Protein AF-A0A921N1V7-F1 (afdb_monomer)

Nearest PDB structures (foldseek):
  3saq-assembly2_B  TM=2.327E-01  e=3.198E+00  Vaccinia virus WR

Secondary structure (DSSP, 8-state):
---HHHHHHHHHHTTT---HHHHHHHHHHH--HHHHHHHHHHHT---TTTTTS-HHHHHHHHHHHS---------------------------------------------EEEEETTEEEEEES-HHHHHHHHHHTTS--HHHHHHHHHH-PPPPP-SS--S--EEEEEPP-

Sequence (173 aa):
MKNFKDLEKELSGLQNLKDVQDKVEILSVIFTVKELRSIIKECGLEIKGAWKMTKNELLVNIINELPEEEVTTEEVEEVEVKEVEVEEKPEVEEVKTTESKSKTRKGNKKIIEVYKDGELVNTLDSLTETFKWAKENKIANAGLVRNSLKTGQETVAGSKYKEGGYLFKYALK

Radius of gyration: 21.67 Å; Cα contacts (8 Å, |Δi|>4): 160; chains: 1; bounding box: 61×37×51 Å

Mean predicted aligned error: 19.13 Å

Structure (mmCIF, N/CA/C/O backbone):
data_AF-A0A921N1V7-F1
#
_entry.id   AF-A0A921N1V7-F1
#
loop_
_atom_site.group_PDB
_atom_site.id
_atom_site.type_symbol
_atom_site.label_atom_id
_atom_site.label_alt_id
_atom_site.label_comp_id
_atom_site.label_asym_id
_atom_site.label_entity_id
_atom_site.label_seq_id
_atom_site.pdbx_PDB_ins_code
_atom_site.Cartn_x
_atom_site.Cartn_y
_atom_site.Cartn_z
_atom_site.occupancy
_atom_site.B_iso_or_eq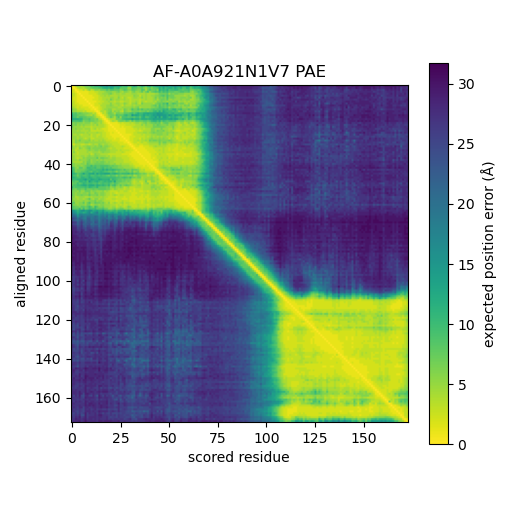uiv
_atom_site.auth_seq_id
_atom_site.auth_comp_id
_atom_site.auth_asym_id
_atom_site.auth_atom_id
_atom_site.pdbx_PDB_model_num
ATOM 1 N N . MET A 1 1 ? 7.080 8.776 -15.291 1.00 60.72 1 MET A N 1
ATOM 2 C CA . MET A 1 1 ? 7.265 7.332 -15.519 1.00 60.72 1 MET A CA 1
ATOM 3 C C . MET A 1 1 ? 8.579 7.016 -14.866 1.00 60.72 1 MET A C 1
ATOM 5 O O . MET A 1 1 ? 9.521 7.746 -15.154 1.00 60.72 1 MET A O 1
ATOM 9 N N . LYS A 1 2 ? 8.594 6.069 -13.929 1.00 73.94 2 LYS A N 1
ATOM 10 C CA . LYS A 1 2 ? 9.853 5.608 -13.345 1.00 73.94 2 LYS A CA 1
ATOM 11 C C . LYS A 1 2 ? 10.618 4.839 -14.419 1.00 73.94 2 LYS A C 1
ATOM 13 O O . LYS A 1 2 ? 9.976 4.123 -15.192 1.00 73.94 2 LYS A O 1
ATOM 18 N N . ASN A 1 3 ? 11.918 5.065 -14.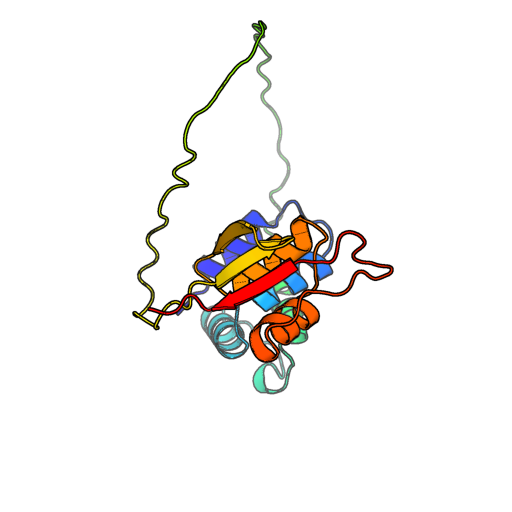521 1.00 77.44 3 ASN A N 1
ATOM 19 C CA . ASN A 1 3 ? 12.781 4.436 -15.523 1.00 77.44 3 ASN A CA 1
ATOM 20 C C . ASN A 1 3 ? 13.706 3.399 -14.869 1.00 77.44 3 ASN A C 1
ATOM 22 O O . ASN A 1 3 ? 13.670 3.209 -13.653 1.00 77.44 3 ASN A O 1
ATOM 26 N N . PHE A 1 4 ? 14.528 2.724 -15.672 1.00 76.12 4 PHE A N 1
ATOM 27 C CA . PHE A 1 4 ? 15.472 1.725 -15.169 1.00 76.12 4 PHE A CA 1
ATOM 28 C C . PHE A 1 4 ? 16.393 2.238 -14.044 1.00 76.12 4 PHE A C 1
ATOM 30 O O . PHE A 1 4 ? 16.543 1.567 -13.028 1.00 76.12 4 PHE A O 1
ATOM 37 N N . LYS A 1 5 ? 16.917 3.465 -14.156 1.00 78.00 5 LYS A N 1
ATOM 38 C CA . LYS A 1 5 ? 17.800 4.059 -13.134 1.00 78.00 5 LYS A CA 1
ATOM 39 C C . LYS A 1 5 ? 17.109 4.234 -11.782 1.00 78.00 5 LYS A C 1
ATOM 41 O O . LYS A 1 5 ? 17.749 4.144 -10.737 1.00 78.00 5 LYS A O 1
ATOM 46 N N . ASP A 1 6 ? 15.800 4.481 -11.795 1.00 81.00 6 ASP A N 1
ATOM 47 C CA . ASP A 1 6 ? 15.009 4.540 -10.567 1.00 81.00 6 ASP A CA 1
ATOM 48 C C . ASP A 1 6 ? 14.906 3.153 -9.909 1.00 81.00 6 ASP A C 1
ATOM 50 O O . ASP A 1 6 ? 14.915 3.064 -8.686 1.00 81.00 6 ASP A O 1
ATOM 54 N N . LEU A 1 7 ? 14.833 2.070 -10.694 1.00 79.75 7 LEU A N 1
ATOM 55 C CA . LEU A 1 7 ? 14.818 0.698 -10.171 1.00 79.75 7 LEU A CA 1
ATOM 56 C C . LEU A 1 7 ? 16.161 0.332 -9.527 1.00 79.75 7 LEU A C 1
ATOM 58 O O . LEU A 1 7 ? 16.163 -0.185 -8.414 1.00 79.75 7 LEU A O 1
ATOM 62 N N . GLU A 1 8 ? 17.282 0.626 -10.188 1.00 76.75 8 GLU A N 1
ATOM 63 C CA . GLU A 1 8 ? 18.626 0.348 -9.658 1.00 76.75 8 GLU A CA 1
ATOM 64 C C . GLU A 1 8 ? 18.887 1.085 -8.344 1.00 76.75 8 GLU A C 1
ATOM 66 O O . GLU A 1 8 ? 19.390 0.499 -7.388 1.00 76.75 8 GLU A O 1
ATOM 71 N N . LYS A 1 9 ? 18.492 2.360 -8.260 1.00 82.50 9 LYS A N 1
ATOM 72 C CA . LYS A 1 9 ? 18.646 3.157 -7.039 1.00 82.50 9 LYS A CA 1
ATOM 73 C C . LYS A 1 9 ? 17.845 2.580 -5.870 1.00 82.50 9 LYS A C 1
ATOM 75 O O . LYS A 1 9 ? 18.349 2.527 -4.750 1.00 82.50 9 LYS A O 1
ATOM 80 N N . GLU A 1 10 ? 16.607 2.157 -6.123 1.00 81.69 10 GLU A N 1
ATOM 81 C CA . GLU A 1 10 ? 15.767 1.515 -5.108 1.00 81.69 10 GLU A CA 1
ATOM 82 C C . GLU A 1 10 ? 16.340 0.144 -4.714 1.00 81.69 10 GLU A C 1
ATOM 84 O O . GLU A 1 10 ? 16.409 -0.159 -3.531 1.00 81.69 10 GLU A O 1
ATOM 89 N N . LEU A 1 11 ? 16.830 -0.659 -5.664 1.00 77.88 11 LEU A N 1
ATOM 90 C CA . LEU A 1 11 ? 17.484 -1.946 -5.388 1.00 77.88 11 LEU A CA 1
ATOM 91 C C . LEU A 1 11 ? 18.786 -1.799 -4.590 1.00 77.88 11 LEU A C 1
ATOM 93 O O . LEU A 1 11 ? 19.011 -2.566 -3.655 1.00 77.88 11 LEU A O 1
ATOM 97 N N . SER A 1 12 ? 19.607 -0.797 -4.908 1.00 77.69 12 SER A N 1
ATOM 98 C CA . SER A 1 12 ? 20.829 -0.463 -4.168 1.00 77.69 12 SER A CA 1
ATOM 99 C C . SER A 1 12 ? 20.510 -0.078 -2.720 1.00 77.69 12 SER A C 1
ATOM 101 O O .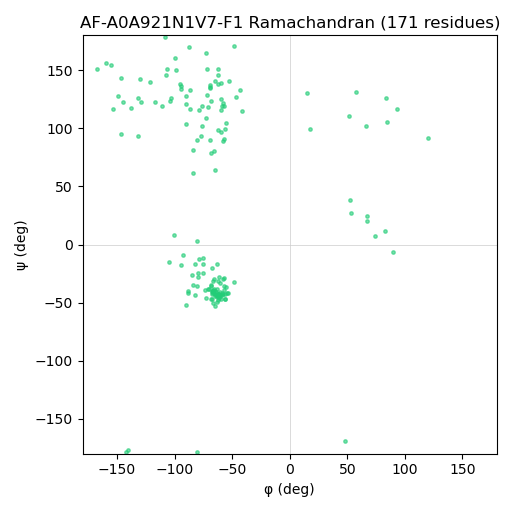 SER A 1 12 ? 21.126 -0.597 -1.792 1.00 77.69 12 SER A O 1
ATOM 103 N N . GLY A 1 13 ? 19.461 0.723 -2.497 1.00 75.75 13 GLY A N 1
ATOM 104 C CA . GLY A 1 13 ? 18.968 1.035 -1.149 1.00 75.75 13 GLY A CA 1
ATOM 105 C C . GLY A 1 13 ? 18.447 -0.181 -0.364 1.00 75.75 13 GLY A C 1
ATOM 106 O O . GLY A 1 13 ? 18.329 -0.116 0.859 1.00 75.75 13 GLY A O 1
ATOM 107 N N . LEU A 1 14 ? 18.166 -1.298 -1.045 1.00 76.88 14 LEU A N 1
ATOM 108 C CA . LEU A 1 14 ? 17.695 -2.556 -0.462 1.00 76.88 14 LEU A CA 1
ATOM 109 C C . LEU A 1 14 ? 18.812 -3.606 -0.304 1.00 76.88 14 LEU A C 1
ATOM 111 O O . LEU A 1 14 ? 18.512 -4.745 0.056 1.00 76.88 14 LEU A O 1
ATOM 115 N N . GLN A 1 15 ? 20.088 -3.259 -0.526 1.00 65.94 15 GLN A N 1
ATOM 116 C CA . GLN A 1 15 ? 21.230 -4.185 -0.385 1.00 65.94 15 GLN A CA 1
ATOM 117 C C . GLN A 1 15 ? 21.333 -4.821 1.012 1.00 65.94 15 GLN A C 1
ATOM 119 O O . GLN A 1 15 ? 21.760 -5.965 1.135 1.00 65.94 15 GLN A O 1
ATOM 124 N N . ASN A 1 16 ? 20.864 -4.127 2.052 1.00 69.88 16 ASN A N 1
ATOM 125 C CA . ASN A 1 16 ? 20.870 -4.631 3.428 1.00 69.88 16 ASN A CA 1
ATOM 126 C C . ASN A 1 16 ? 19.784 -5.686 3.716 1.00 69.88 16 ASN A C 1
ATOM 128 O O . ASN A 1 16 ? 19.827 -6.334 4.764 1.00 69.88 16 ASN A O 1
ATOM 132 N N . LEU A 1 17 ? 18.809 -5.878 2.818 1.00 70.56 17 LEU A N 1
ATOM 133 C CA . LEU A 1 17 ? 17.825 -6.952 2.945 1.00 70.56 17 LEU A CA 1
ATOM 134 C C . LEU A 1 17 ? 18.379 -8.236 2.324 1.00 70.56 17 LEU A C 1
ATOM 136 O O . LEU A 1 17 ? 18.608 -8.312 1.118 1.00 70.56 17 LEU A O 1
ATOM 140 N N . LYS A 1 18 ? 18.567 -9.262 3.160 1.00 67.69 18 LYS A N 1
ATOM 141 C CA . LYS A 1 18 ? 18.981 -10.602 2.715 1.00 67.69 18 LYS A CA 1
ATOM 142 C C . LYS A 1 18 ? 17.846 -11.391 2.063 1.00 67.69 18 LYS A C 1
ATOM 144 O O . LYS A 1 18 ? 18.122 -12.280 1.268 1.00 67.69 18 LYS A O 1
ATOM 149 N N . ASP A 1 19 ? 16.592 -11.077 2.385 1.00 78.44 19 ASP A N 1
ATOM 150 C CA . ASP A 1 19 ? 15.445 -11.823 1.876 1.00 78.44 19 ASP A CA 1
ATOM 151 C C . ASP A 1 19 ? 14.935 -11.235 0.549 1.00 78.44 19 ASP A C 1
ATOM 153 O O . ASP A 1 19 ? 14.540 -10.067 0.457 1.00 78.44 19 ASP A O 1
ATOM 157 N N . VAL A 1 20 ? 14.943 -12.060 -0.501 1.00 74.88 20 VAL A N 1
ATOM 158 C CA . VAL A 1 20 ? 14.408 -11.716 -1.829 1.00 74.88 20 VAL A CA 1
ATOM 159 C C . VAL A 1 20 ? 12.915 -11.390 -1.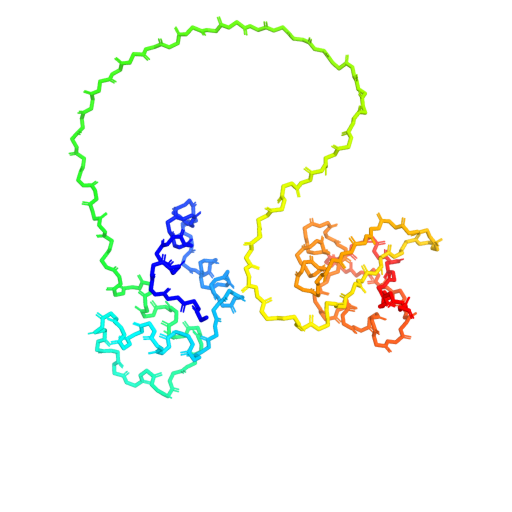741 1.00 74.88 20 VAL A C 1
ATOM 161 O O . VAL A 1 20 ? 12.434 -10.502 -2.448 1.00 74.88 20 VAL A O 1
ATOM 164 N N . GLN A 1 21 ? 12.181 -12.045 -0.842 1.00 77.94 21 GLN A N 1
ATOM 165 C CA . GLN A 1 21 ? 10.755 -11.828 -0.648 1.00 77.94 21 GLN A CA 1
ATOM 166 C C . GLN A 1 21 ? 10.461 -10.422 -0.117 1.00 77.94 21 GLN A C 1
ATOM 168 O O . GLN A 1 21 ? 9.516 -9.783 -0.584 1.00 77.94 21 GLN A O 1
ATOM 173 N N . ASP A 1 22 ? 11.299 -9.904 0.784 1.00 79.94 22 ASP A N 1
ATOM 174 C CA . ASP A 1 22 ? 11.153 -8.543 1.303 1.00 79.94 22 ASP A CA 1
ATOM 175 C C . ASP A 1 22 ? 11.414 -7.502 0.202 1.00 79.94 22 ASP A C 1
ATOM 177 O O . ASP A 1 22 ? 10.664 -6.529 0.063 1.00 79.94 22 ASP A O 1
ATOM 181 N N . LYS A 1 23 ? 12.422 -7.736 -0.655 1.00 79.88 23 LYS A N 1
ATOM 182 C CA . LYS A 1 23 ? 12.686 -6.891 -1.837 1.00 79.88 23 LYS A CA 1
ATOM 183 C C . LYS A 1 23 ? 11.498 -6.895 -2.799 1.00 79.88 23 LYS A C 1
ATOM 185 O O . LYS A 1 23 ? 11.080 -5.835 -3.271 1.00 79.88 23 LYS A O 1
ATOM 190 N N . VAL A 1 24 ? 10.913 -8.065 -3.057 1.00 83.44 24 VAL A N 1
ATOM 191 C CA . VAL A 1 24 ? 9.726 -8.213 -3.912 1.00 83.44 24 VAL A CA 1
ATOM 192 C C . VAL A 1 24 ? 8.518 -7.496 -3.310 1.00 83.44 24 VAL A C 1
ATOM 194 O O . VAL A 1 24 ? 7.813 -6.800 -4.042 1.00 83.44 24 VAL A O 1
ATOM 197 N N . GLU A 1 25 ? 8.271 -7.605 -2.001 1.00 84.44 25 GLU A N 1
ATOM 198 C CA . GLU A 1 25 ? 7.141 -6.931 -1.345 1.00 84.44 25 GLU A CA 1
ATOM 199 C C . GLU A 1 25 ? 7.268 -5.404 -1.464 1.00 84.44 25 GLU A C 1
ATOM 201 O O . GLU A 1 25 ? 6.307 -4.728 -1.846 1.00 84.44 25 GLU A O 1
ATOM 206 N N . ILE A 1 26 ? 8.467 -4.865 -1.234 1.00 82.44 26 ILE A N 1
ATOM 207 C CA . ILE A 1 26 ? 8.746 -3.427 -1.326 1.00 82.44 26 ILE A CA 1
ATOM 208 C C . ILE A 1 26 ? 8.612 -2.931 -2.771 1.00 82.44 26 ILE A C 1
ATOM 210 O O . ILE A 1 26 ? 7.867 -1.981 -3.041 1.00 82.44 26 ILE A O 1
ATOM 214 N N . LEU A 1 27 ? 9.254 -3.597 -3.733 1.00 82.06 27 LEU A N 1
ATOM 215 C CA . LEU A 1 27 ? 9.186 -3.207 -5.144 1.00 82.06 27 LEU A CA 1
ATOM 216 C C . LEU A 1 27 ? 7.782 -3.380 -5.732 1.00 82.06 27 LEU A C 1
ATOM 218 O O . LEU A 1 27 ? 7.366 -2.595 -6.589 1.00 82.06 27 LEU A O 1
ATOM 222 N N . SER A 1 28 ? 7.001 -4.337 -5.223 1.00 84.19 28 SER A N 1
ATOM 223 C CA . SER A 1 28 ? 5.591 -4.501 -5.579 1.00 84.19 28 SER A CA 1
ATOM 224 C C . SER A 1 28 ? 4.719 -3.347 -5.076 1.00 84.19 28 SER A C 1
ATOM 226 O O . SER A 1 28 ? 3.651 -3.095 -5.631 1.00 84.19 28 SER A O 1
ATOM 228 N N . VAL A 1 29 ? 5.152 -2.568 -4.088 1.00 83.94 29 VAL A N 1
ATOM 229 C CA . VAL A 1 29 ? 4.466 -1.319 -3.714 1.00 83.94 29 VAL A CA 1
ATOM 230 C C . VAL A 1 29 ? 4.912 -0.153 -4.602 1.00 83.94 29 VAL A C 1
ATOM 232 O O . VAL A 1 29 ? 4.100 0.712 -4.938 1.00 83.94 29 VAL A O 1
ATOM 235 N N . ILE A 1 30 ? 6.183 -0.134 -5.008 1.00 82.31 30 ILE A N 1
ATOM 236 C CA . ILE A 1 30 ? 6.813 1.000 -5.701 1.00 82.31 30 ILE A CA 1
ATOM 237 C C . ILE A 1 30 ? 6.513 1.012 -7.204 1.00 82.31 30 ILE A C 1
ATOM 239 O O . ILE A 1 30 ? 6.237 2.084 -7.755 1.00 82.31 30 ILE A O 1
ATOM 243 N N . PHE A 1 31 ? 6.576 -0.142 -7.865 1.00 85.00 31 PHE A N 1
ATOM 244 C CA . PHE A 1 31 ? 6.447 -0.274 -9.317 1.00 85.00 31 PHE A CA 1
ATOM 245 C C . PHE A 1 31 ? 5.103 -0.868 -9.711 1.00 85.00 31 PHE A C 1
ATOM 247 O O . PHE A 1 31 ? 4.505 -1.652 -8.980 1.00 85.00 31 PHE A O 1
ATOM 254 N N . THR A 1 32 ? 4.603 -0.523 -10.891 1.00 87.19 32 THR A N 1
ATOM 255 C CA . THR A 1 32 ? 3.417 -1.140 -11.500 1.00 87.19 32 THR A CA 1
ATOM 256 C C . THR A 1 32 ? 3.804 -2.191 -12.540 1.00 87.19 32 THR A C 1
ATOM 258 O O . THR A 1 32 ? 4.897 -2.158 -13.091 1.00 87.19 32 THR A O 1
ATOM 261 N N . VAL A 1 33 ? 2.884 -3.100 -12.887 1.00 85.56 33 VAL A N 1
ATOM 262 C CA . VAL A 1 33 ? 3.116 -4.121 -13.936 1.00 85.56 33 VAL A CA 1
ATOM 263 C C . VAL A 1 33 ? 3.529 -3.484 -15.268 1.00 85.56 33 VAL A C 1
ATOM 265 O O . VAL A 1 33 ? 4.363 -4.025 -15.988 1.00 85.56 33 VAL A O 1
ATOM 268 N N . LYS A 1 34 ? 2.962 -2.318 -15.598 1.00 86.94 34 LYS A N 1
ATOM 269 C CA . LYS A 1 34 ? 3.307 -1.580 -16.816 1.00 86.94 34 LYS A CA 1
ATOM 270 C C . LYS A 1 34 ? 4.741 -1.051 -16.770 1.00 86.94 34 LYS A C 1
ATOM 272 O O . LYS A 1 34 ? 5.435 -1.155 -17.772 1.00 86.94 34 LYS A O 1
ATOM 277 N N . GLU A 1 35 ? 5.172 -0.523 -15.627 1.00 85.44 35 GLU A N 1
ATOM 278 C CA . GLU A 1 35 ? 6.540 -0.027 -15.434 1.00 85.44 35 GLU A CA 1
ATOM 279 C C . GLU A 1 35 ? 7.557 -1.168 -15.458 1.00 85.44 35 GLU A C 1
ATOM 281 O O . GLU A 1 35 ? 8.552 -1.057 -16.157 1.00 85.44 35 GLU A O 1
ATOM 286 N N . LEU A 1 36 ? 7.266 -2.302 -14.813 1.00 84.56 36 LEU A N 1
ATOM 287 C CA . LEU A 1 36 ? 8.135 -3.484 -14.856 1.00 84.56 36 LEU A CA 1
ATOM 288 C C . LEU A 1 36 ? 8.340 -3.992 -16.288 1.00 84.56 36 LEU A C 1
ATOM 290 O O . LEU A 1 36 ? 9.455 -4.289 -16.692 1.00 84.56 36 LEU A O 1
ATOM 294 N N . ARG A 1 37 ? 7.279 -4.023 -17.099 1.00 84.94 37 ARG A N 1
ATOM 295 C CA . ARG A 1 37 ? 7.370 -4.405 -18.519 1.00 84.94 37 ARG A CA 1
ATOM 296 C C . ARG A 1 37 ? 8.133 -3.384 -19.363 1.00 84.94 37 ARG A C 1
ATOM 298 O O . ARG A 1 37 ? 8.821 -3.774 -20.301 1.00 84.94 37 ARG A O 1
ATOM 305 N N . SER A 1 38 ? 7.999 -2.094 -19.051 1.00 85.56 38 SER A N 1
ATOM 306 C CA . SER A 1 38 ? 8.815 -1.047 -19.672 1.00 85.56 38 SER A CA 1
ATOM 307 C C . SER A 1 38 ? 10.292 -1.235 -19.340 1.00 85.56 38 SER A C 1
ATOM 309 O O . SER A 1 38 ? 11.103 -1.180 -20.254 1.00 85.56 38 SER A O 1
ATOM 311 N N . ILE A 1 39 ? 10.619 -1.547 -18.085 1.00 83.06 39 ILE A N 1
ATOM 312 C CA . ILE A 1 39 ? 11.993 -1.804 -17.643 1.00 83.06 39 ILE A CA 1
ATOM 313 C C . ILE A 1 39 ? 12.576 -3.026 -18.356 1.00 83.06 39 ILE A C 1
ATOM 315 O O . ILE A 1 39 ? 13.640 -2.919 -18.942 1.00 83.06 39 ILE A O 1
ATOM 319 N N . ILE A 1 40 ? 11.850 -4.144 -18.428 1.00 83.25 40 ILE A N 1
ATOM 320 C CA . ILE A 1 40 ? 12.291 -5.348 -19.164 1.00 83.25 40 ILE A CA 1
ATOM 321 C C . ILE A 1 40 ? 12.649 -5.014 -20.618 1.00 83.25 40 ILE A C 1
ATOM 323 O O . ILE A 1 40 ? 13.661 -5.474 -21.139 1.00 83.25 40 ILE A O 1
ATOM 327 N N . LYS A 1 41 ? 11.837 -4.171 -21.266 1.00 83.56 41 LYS A N 1
ATOM 328 C CA . LYS A 1 41 ? 12.079 -3.723 -22.640 1.00 83.56 41 LYS A CA 1
ATOM 329 C C . LYS A 1 41 ? 13.280 -2.777 -22.754 1.00 83.56 41 LYS A C 1
ATOM 331 O O . LYS A 1 41 ? 13.989 -2.845 -23.750 1.00 83.56 41 LYS A O 1
ATOM 336 N N . GLU A 1 42 ? 13.475 -1.888 -21.782 1.00 79.50 42 GLU A N 1
ATOM 337 C CA . GLU A 1 42 ? 14.601 -0.942 -21.737 1.00 79.5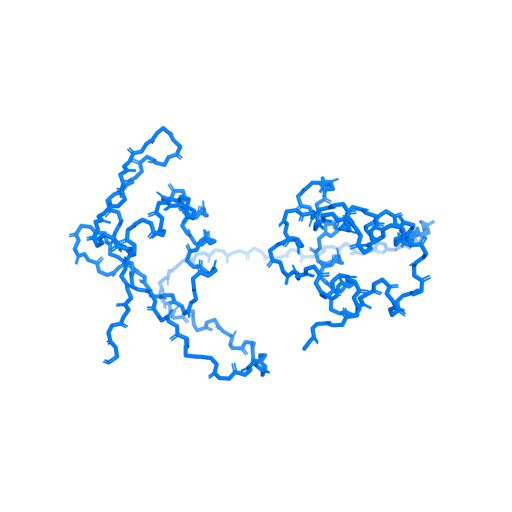0 42 GLU A CA 1
ATOM 338 C C . GLU A 1 42 ? 15.934 -1.646 -21.447 1.00 79.50 42 GLU A C 1
ATOM 340 O O . GLU A 1 42 ? 16.937 -1.311 -22.068 1.00 79.50 42 GLU A O 1
ATOM 345 N N . CYS A 1 43 ? 15.933 -2.649 -20.569 1.00 72.19 43 CYS A N 1
ATOM 346 C CA . CYS A 1 43 ? 17.109 -3.446 -20.212 1.00 72.19 43 CYS A CA 1
ATOM 347 C C . CYS A 1 43 ? 17.454 -4.522 -21.247 1.00 72.19 43 CYS A C 1
ATOM 349 O O . CYS A 1 43 ? 18.511 -5.133 -21.154 1.00 72.19 43 CYS A O 1
ATOM 351 N N . GLY A 1 44 ? 16.560 -4.800 -22.202 1.00 73.94 44 GLY A N 1
ATOM 352 C CA . GLY A 1 44 ? 16.742 -5.898 -23.152 1.00 73.94 44 GLY A CA 1
ATOM 353 C C . GLY A 1 44 ? 16.681 -7.286 -22.504 1.00 73.94 44 GLY A C 1
ATOM 354 O O . GLY A 1 44 ? 17.237 -8.230 -23.054 1.00 73.94 44 GLY A O 1
ATOM 355 N N . LEU A 1 45 ? 16.013 -7.420 -21.352 1.00 76.69 45 LEU A N 1
ATOM 356 C CA . LEU A 1 45 ? 15.848 -8.702 -20.666 1.00 76.69 45 LEU A CA 1
ATOM 357 C C . LEU A 1 45 ? 14.883 -9.596 -21.461 1.00 76.69 45 LEU A C 1
ATOM 359 O O . LEU A 1 45 ? 13.706 -9.264 -21.639 1.00 76.69 45 LEU A O 1
ATOM 363 N N . GLU A 1 46 ? 15.355 -10.749 -21.931 1.00 74.31 46 GLU A N 1
ATOM 364 C CA . GLU A 1 46 ? 14.544 -11.713 -22.685 1.00 74.31 46 GLU A CA 1
ATOM 365 C C . GLU A 1 46 ? 13.745 -12.656 -21.766 1.00 74.31 46 GLU A C 1
ATOM 367 O O . GLU A 1 46 ? 13.857 -13.882 -21.819 1.00 74.31 46 GLU A O 1
ATOM 372 N N . ILE A 1 47 ? 12.852 -12.089 -20.950 1.00 77.50 47 ILE A N 1
ATOM 373 C CA . ILE A 1 47 ? 11.980 -12.874 -20.065 1.00 77.50 47 ILE A CA 1
ATOM 374 C C . ILE A 1 47 ? 10.843 -13.502 -20.879 1.00 77.50 47 ILE A C 1
ATOM 376 O O . ILE A 1 47 ? 9.839 -12.857 -21.226 1.00 77.50 47 ILE A O 1
ATOM 380 N N . LYS A 1 48 ? 10.966 -14.801 -21.178 1.00 77.94 48 LYS A N 1
ATOM 381 C CA . LYS A 1 48 ? 9.929 -15.571 -21.885 1.00 77.94 48 LYS A CA 1
ATOM 382 C C . LYS A 1 48 ? 8.605 -15.508 -21.127 1.00 77.94 48 LYS A C 1
ATOM 384 O O . LYS A 1 48 ? 8.482 -15.977 -20.004 1.00 77.94 48 LYS A O 1
ATOM 389 N N . GLY A 1 49 ? 7.576 -14.966 -21.775 1.00 79.50 49 GLY A N 1
ATOM 390 C CA . GLY A 1 49 ? 6.241 -14.876 -21.181 1.00 79.50 49 GLY A CA 1
ATOM 391 C C . GLY A 1 49 ? 6.021 -13.679 -20.249 1.00 79.50 49 GLY A C 1
ATOM 392 O O . GLY A 1 49 ? 4.959 -13.618 -19.630 1.00 79.50 49 GLY A O 1
ATOM 393 N N . ALA A 1 50 ? 6.920 -12.686 -20.217 1.00 77.06 50 ALA A N 1
ATOM 394 C CA . ALA A 1 50 ? 6.775 -11.465 -19.406 1.00 77.06 50 ALA A CA 1
ATOM 395 C C . ALA A 1 50 ? 5.400 -10.770 -19.538 1.00 77.06 50 ALA A C 1
ATOM 397 O O . ALA A 1 50 ? 4.854 -10.189 -18.599 1.00 77.06 50 ALA A O 1
ATOM 398 N N . TRP A 1 51 ? 4.774 -10.850 -20.714 1.00 84.38 51 TRP A N 1
ATOM 399 C CA . TRP A 1 51 ? 3.461 -10.245 -20.956 1.00 84.38 51 TRP A CA 1
ATOM 400 C C . TRP A 1 51 ? 2.285 -11.005 -20.323 1.00 84.38 51 TRP A C 1
ATOM 402 O O . TRP A 1 51 ? 1.210 -10.421 -20.164 1.00 84.38 51 TRP A O 1
ATOM 412 N N . LYS A 1 52 ? 2.484 -12.270 -19.937 1.00 81.56 52 LYS A N 1
ATOM 413 C CA . LYS A 1 52 ? 1.488 -13.131 -19.276 1.00 81.56 52 LYS A CA 1
ATOM 414 C C . LYS A 1 52 ? 1.745 -13.310 -17.773 1.00 81.56 52 LYS A C 1
ATOM 416 O O . LYS A 1 52 ? 0.834 -13.729 -17.071 1.00 81.56 52 LYS A O 1
ATOM 421 N N . MET A 1 53 ? 2.941 -12.966 -17.296 1.00 83.38 53 MET A N 1
ATOM 422 C CA . MET A 1 53 ? 3.337 -13.095 -15.892 1.00 83.38 53 MET A CA 1
ATOM 423 C C . MET A 1 53 ? 2.653 -12.076 -14.974 1.00 83.38 53 MET A C 1
ATOM 425 O O . MET A 1 53 ? 2.311 -10.949 -15.369 1.00 83.38 53 MET A O 1
ATOM 429 N N . THR A 1 54 ? 2.482 -12.494 -13.724 1.00 86.00 54 THR A N 1
ATOM 430 C CA . THR A 1 54 ? 2.026 -11.676 -12.606 1.00 86.00 54 THR A CA 1
ATOM 431 C C . THR A 1 54 ? 3.111 -10.700 -12.157 1.00 86.00 54 THR A C 1
ATOM 433 O O . THR A 1 54 ? 4.290 -10.813 -12.484 1.00 86.00 54 THR A O 1
ATOM 436 N N . LYS A 1 55 ? 2.707 -9.700 -11.376 1.00 83.69 55 LYS A N 1
ATOM 437 C CA . LYS A 1 55 ? 3.600 -8.640 -10.902 1.00 83.69 55 LYS A CA 1
ATOM 438 C C . LYS A 1 55 ? 4.803 -9.166 -10.113 1.00 83.69 55 LYS A C 1
ATOM 440 O O . LYS A 1 55 ? 5.909 -8.680 -10.310 1.00 83.69 55 LYS A O 1
ATOM 445 N N . ASN A 1 56 ? 4.574 -10.144 -9.242 1.00 82.38 56 ASN A N 1
ATOM 446 C CA . ASN A 1 56 ? 5.623 -10.705 -8.398 1.00 82.38 56 ASN A CA 1
ATOM 447 C C . ASN A 1 56 ? 6.571 -11.585 -9.215 1.00 82.38 56 ASN A C 1
ATOM 449 O O . ASN A 1 56 ? 7.774 -11.489 -9.033 1.00 82.38 56 ASN A O 1
ATOM 453 N N . GLU A 1 57 ? 6.054 -12.367 -10.167 1.00 83.00 57 GLU A N 1
ATOM 454 C CA . GLU A 1 57 ? 6.893 -13.147 -11.089 1.00 83.00 57 GLU A CA 1
ATOM 455 C C . GLU A 1 57 ? 7.803 -12.238 -11.922 1.00 83.00 57 GLU A C 1
ATOM 457 O O . GLU A 1 57 ? 8.979 -12.541 -12.096 1.00 83.00 57 GLU A O 1
ATOM 462 N N . LEU A 1 58 ? 7.296 -11.094 -12.394 1.00 85.81 58 LEU A N 1
ATOM 463 C CA . LEU A 1 58 ? 8.126 -10.111 -13.094 1.00 85.81 58 LEU A CA 1
ATOM 464 C C . LEU A 1 58 ? 9.233 -9.558 -12.197 1.00 85.81 58 LEU A C 1
ATOM 466 O O . LEU A 1 58 ? 10.367 -9.458 -12.643 1.00 85.81 58 LEU A O 1
ATOM 470 N N . LEU A 1 59 ? 8.917 -9.218 -10.946 1.00 84.25 59 LEU A N 1
ATOM 471 C CA . LEU A 1 59 ? 9.903 -8.718 -9.987 1.00 84.25 59 LEU A CA 1
ATOM 472 C C . LEU A 1 59 ? 10.982 -9.749 -9.678 1.00 84.25 59 LEU A C 1
ATOM 474 O O . LEU A 1 59 ? 12.152 -9.400 -9.693 1.00 84.25 59 LEU A O 1
ATOM 478 N N . VAL A 1 60 ? 10.601 -11.002 -9.436 1.00 83.06 60 VAL A N 1
ATOM 479 C CA . VAL A 1 60 ? 11.555 -12.076 -9.138 1.00 83.06 60 VAL A CA 1
ATOM 480 C C . VAL A 1 60 ? 12.508 -12.298 -10.311 1.00 83.06 60 VAL A C 1
ATOM 482 O O . VAL A 1 60 ? 13.711 -12.352 -10.097 1.00 83.06 60 VAL A O 1
ATOM 485 N N . ASN A 1 61 ? 11.998 -12.367 -11.546 1.00 81.75 61 ASN A N 1
ATOM 486 C CA . ASN A 1 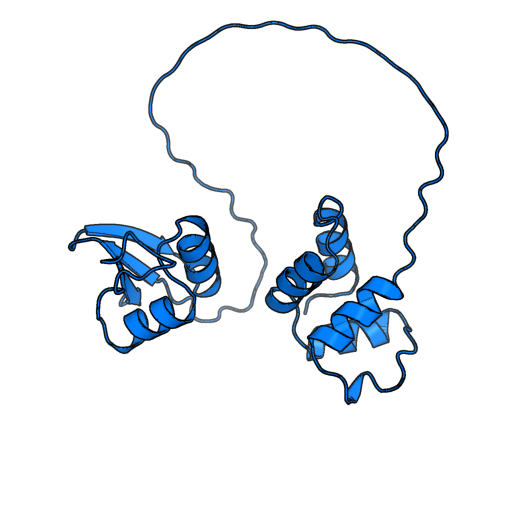61 ? 12.860 -12.532 -12.721 1.00 81.75 61 ASN A CA 1
ATOM 487 C C . ASN A 1 61 ? 13.776 -11.317 -12.925 1.00 81.75 61 ASN A C 1
ATOM 489 O O . ASN A 1 61 ? 14.974 -11.495 -13.080 1.00 81.75 61 ASN A O 1
ATOM 493 N N . ILE A 1 62 ? 13.251 -10.089 -12.799 1.00 82.56 62 ILE A N 1
ATOM 494 C CA . ILE A 1 62 ? 14.075 -8.871 -12.884 1.00 82.56 62 ILE A CA 1
ATOM 495 C C . ILE A 1 62 ? 15.179 -8.866 -11.817 1.00 82.56 62 ILE A C 1
ATOM 497 O O . ILE A 1 62 ? 16.307 -8.516 -12.129 1.00 82.56 62 ILE A O 1
ATOM 501 N N . ILE A 1 63 ? 14.877 -9.245 -10.571 1.00 79.06 63 ILE A N 1
ATOM 502 C CA . ILE A 1 63 ? 15.867 -9.293 -9.482 1.00 79.06 63 ILE A CA 1
ATOM 503 C C . ILE A 1 63 ? 16.941 -10.351 -9.762 1.00 79.06 63 ILE A C 1
ATOM 505 O O . ILE A 1 63 ? 18.106 -10.091 -9.499 1.00 79.06 63 ILE A O 1
ATOM 509 N N . ASN A 1 64 ? 16.559 -11.513 -10.299 1.00 74.12 64 ASN A N 1
ATOM 510 C CA . ASN A 1 64 ? 17.477 -12.626 -10.557 1.00 74.12 64 ASN A CA 1
ATOM 511 C C . ASN A 1 64 ? 18.316 -12.459 -11.838 1.00 74.12 64 ASN A C 1
ATOM 513 O O . ASN A 1 64 ? 19.386 -13.048 -11.935 1.00 74.12 64 ASN A O 1
ATOM 517 N N . GLU A 1 65 ? 17.819 -11.732 -12.843 1.00 70.88 65 GLU A N 1
ATOM 518 C CA . GLU A 1 65 ? 18.537 -11.474 -14.105 1.00 70.88 65 GLU A CA 1
ATOM 519 C C . GLU A 1 65 ? 19.343 -10.175 -14.094 1.00 70.88 65 GLU A C 1
ATOM 521 O O . GLU A 1 65 ? 20.124 -9.935 -15.016 1.00 70.88 65 GLU A O 1
ATOM 526 N N . LEU A 1 66 ? 19.177 -9.331 -13.073 1.00 61.94 66 LEU A N 1
ATOM 527 C CA . LEU A 1 66 ? 20.129 -8.259 -12.835 1.00 61.94 66 LEU A CA 1
ATOM 528 C C . LEU A 1 66 ? 21.445 -8.898 -12.394 1.00 61.94 66 LEU A C 1
ATOM 530 O O . LEU A 1 66 ? 21.434 -9.660 -11.426 1.00 61.94 66 LEU A O 1
ATOM 534 N N . PRO A 1 67 ? 22.565 -8.628 -13.088 1.00 54.78 67 PRO A N 1
ATOM 535 C CA . PRO A 1 67 ? 23.847 -9.112 -12.624 1.00 54.78 67 PRO A CA 1
ATOM 536 C C . PRO A 1 67 ? 24.064 -8.531 -11.228 1.00 54.78 67 PRO A C 1
ATOM 538 O O . PRO A 1 67 ? 24.080 -7.311 -11.048 1.00 54.78 67 PRO A O 1
ATOM 541 N N . GLU A 1 68 ? 24.191 -9.405 -10.230 1.00 48.22 68 GLU A N 1
ATOM 542 C CA . GLU A 1 68 ? 24.930 -9.054 -9.030 1.00 48.22 68 GLU A CA 1
ATOM 543 C C . GLU A 1 68 ? 26.303 -8.634 -9.554 1.00 48.22 68 GLU A C 1
ATOM 545 O O . GLU A 1 68 ? 27.056 -9.466 -10.057 1.00 48.22 68 GLU A O 1
ATOM 550 N N . GLU A 1 69 ? 26.598 -7.332 -9.578 1.00 46.38 69 GLU A N 1
ATOM 551 C CA . GLU A 1 69 ? 27.987 -6.915 -9.683 1.00 46.38 69 GLU A CA 1
ATOM 552 C C . GLU A 1 69 ? 28.664 -7.518 -8.452 1.00 46.38 69 GLU A C 1
ATOM 554 O O . GLU A 1 69 ? 28.535 -7.011 -7.336 1.00 46.38 69 GLU A O 1
ATOM 559 N N . GLU A 1 70 ? 29.300 -8.673 -8.650 1.00 39.94 70 GLU A N 1
ATOM 560 C CA . GLU A 1 70 ? 30.294 -9.221 -7.748 1.00 39.94 70 GLU A CA 1
ATOM 561 C C . GLU A 1 70 ? 31.373 -8.145 -7.633 1.00 39.94 70 GLU A C 1
ATOM 563 O O . GLU A 1 70 ? 32.294 -8.056 -8.444 1.00 39.94 70 GLU A O 1
ATOM 568 N N . VAL A 1 71 ? 31.220 -7.262 -6.646 1.00 34.69 71 VAL A N 1
ATOM 569 C CA . VAL A 1 71 ? 32.298 -6.391 -6.203 1.00 34.69 71 VAL A CA 1
ATOM 570 C C . VAL A 1 71 ? 33.297 -7.318 -5.528 1.00 34.69 71 VAL A C 1
ATOM 572 O O . VAL A 1 71 ? 33.188 -7.655 -4.349 1.00 34.69 71 VAL A O 1
ATOM 575 N N . THR A 1 72 ? 34.217 -7.803 -6.354 1.00 29.42 72 THR A N 1
ATOM 576 C CA . THR A 1 72 ? 35.411 -8.542 -5.983 1.00 29.42 72 THR A CA 1
ATOM 577 C C . THR A 1 72 ? 36.122 -7.844 -4.831 1.00 29.42 72 THR A C 1
ATOM 579 O O . THR A 1 72 ? 36.430 -6.655 -4.882 1.00 29.42 72 THR A O 1
ATOM 582 N N . THR A 1 73 ? 36.371 -8.628 -3.793 1.00 40.09 73 THR A N 1
ATOM 583 C CA . THR A 1 73 ? 37.245 -8.349 -2.659 1.00 40.09 73 THR A CA 1
ATOM 584 C C . THR A 1 73 ? 38.688 -8.097 -3.106 1.00 40.09 73 THR A C 1
ATOM 586 O O . THR A 1 73 ? 39.322 -9.046 -3.550 1.00 40.09 73 THR A O 1
ATOM 589 N N . GLU A 1 74 ? 39.214 -6.887 -2.907 1.00 42.47 74 GLU A N 1
ATOM 590 C CA . GLU A 1 74 ? 40.635 -6.596 -2.612 1.00 42.47 74 GLU A CA 1
ATOM 591 C C . GLU A 1 74 ? 40.639 -5.371 -1.671 1.00 42.47 74 GLU A C 1
ATOM 593 O O . GLU A 1 74 ? 40.161 -4.297 -2.027 1.00 42.47 74 GLU A O 1
ATOM 598 N N . GLU A 1 75 ? 40.705 -5.620 -0.362 1.00 39.84 75 GLU A N 1
ATOM 599 C CA . GLU A 1 75 ? 41.861 -5.352 0.517 1.00 39.84 75 GLU A CA 1
ATOM 600 C C . GLU A 1 75 ? 42.200 -3.855 0.708 1.00 39.84 75 GLU A C 1
ATOM 602 O O . GLU A 1 75 ? 42.662 -3.174 -0.194 1.00 39.84 75 GLU A O 1
ATOM 607 N N . VAL A 1 76 ? 41.798 -3.292 1.857 1.00 39.03 76 VAL A N 1
ATOM 608 C CA . VAL A 1 76 ? 42.671 -2.887 2.988 1.00 39.03 76 VAL A CA 1
ATOM 609 C C . VAL A 1 76 ? 43.274 -1.490 2.794 1.00 39.03 76 VAL A C 1
ATOM 611 O O . VAL A 1 76 ? 44.259 -1.323 2.093 1.00 39.03 76 VAL A O 1
ATOM 614 N N . GLU A 1 77 ? 42.751 -0.506 3.532 1.00 39.03 77 GLU A N 1
ATOM 615 C CA . GLU A 1 77 ? 43.623 0.276 4.417 1.00 39.03 77 GLU A CA 1
ATOM 616 C C . GLU A 1 77 ? 42.820 0.856 5.590 1.00 39.03 77 GLU A C 1
ATOM 618 O O . GLU A 1 77 ? 41.865 1.620 5.434 1.00 39.03 77 GLU A O 1
ATOM 623 N N . GLU A 1 78 ? 43.201 0.396 6.777 1.00 42.34 78 GLU A N 1
ATOM 624 C CA . GLU A 1 78 ? 42.823 0.900 8.088 1.00 42.34 78 GLU A CA 1
ATOM 625 C C . GLU A 1 78 ? 43.249 2.364 8.241 1.00 42.34 78 GLU A C 1
ATOM 627 O O . GLU A 1 78 ? 44.392 2.678 7.935 1.00 42.34 78 GLU A O 1
ATOM 632 N N . VAL A 1 79 ? 42.412 3.218 8.845 1.00 35.09 79 VAL A N 1
ATOM 633 C CA . VAL A 1 79 ? 42.896 4.117 9.908 1.00 35.09 79 VAL A CA 1
ATOM 634 C C . VAL A 1 79 ? 41.809 4.300 10.970 1.00 35.09 79 VAL A C 1
ATOM 636 O O . VAL A 1 79 ? 40.689 4.737 10.708 1.00 35.09 79 VAL A O 1
ATOM 639 N N . GLU A 1 80 ? 42.219 3.948 12.179 1.00 36.09 80 GLU A N 1
ATOM 640 C CA . GLU A 1 80 ? 41.586 4.044 13.486 1.00 36.09 80 GLU A CA 1
ATOM 641 C C . GLU A 1 80 ? 41.051 5.431 13.910 1.00 36.09 80 GLU A C 1
ATOM 643 O O . GLU A 1 80 ? 41.680 6.472 13.724 1.00 36.09 80 GLU A O 1
ATOM 648 N N . VAL A 1 81 ? 39.885 5.365 14.566 1.00 40.22 81 VAL A N 1
ATOM 649 C CA . VAL A 1 81 ? 39.393 6.091 15.758 1.00 40.22 81 VAL A CA 1
ATOM 650 C C . VAL A 1 81 ? 40.123 7.348 16.255 1.00 40.22 81 VAL A C 1
ATOM 652 O O . VAL A 1 81 ? 41.278 7.298 16.666 1.00 40.22 81 VAL A O 1
ATOM 655 N N . LYS A 1 82 ? 39.331 8.410 16.490 1.00 36.34 82 LYS A N 1
ATOM 656 C CA . LYS A 1 82 ? 39.361 9.153 17.765 1.00 36.34 82 LYS A CA 1
ATOM 657 C C . LYS A 1 82 ? 37.952 9.510 18.248 1.00 36.34 82 LYS A C 1
ATOM 659 O O . LYS A 1 82 ? 37.220 10.248 17.595 1.00 36.34 82 LYS A O 1
ATOM 664 N N . GLU A 1 83 ? 37.627 8.952 19.407 1.00 38.03 83 GLU A N 1
ATOM 665 C CA . GLU A 1 83 ? 36.502 9.245 20.296 1.00 38.03 83 GLU A CA 1
ATOM 666 C C . GLU A 1 83 ? 36.564 10.687 20.824 1.00 38.03 83 GLU A C 1
ATOM 668 O O . GLU A 1 83 ? 37.663 11.150 21.123 1.00 38.03 83 GLU A O 1
ATOM 673 N N . VAL A 1 84 ? 35.412 11.342 21.035 1.00 34.81 84 VAL A N 1
ATOM 674 C CA . VAL A 1 84 ? 35.140 12.142 22.249 1.00 34.81 84 VAL A CA 1
ATOM 675 C C . VAL A 1 84 ? 33.634 12.093 22.554 1.00 34.81 84 VAL A C 1
ATOM 677 O O . VAL A 1 84 ? 32.797 12.342 21.689 1.00 34.81 84 VAL A O 1
ATOM 680 N N . GLU A 1 85 ? 33.341 11.725 23.794 1.00 39.81 85 GLU A N 1
ATOM 681 C CA . GLU A 1 85 ? 32.053 11.547 24.470 1.00 39.81 85 GLU A CA 1
ATOM 682 C C . GLU A 1 85 ? 31.438 12.892 24.948 1.00 39.81 85 GLU A C 1
ATOM 684 O O . GLU A 1 85 ? 32.057 13.944 24.801 1.00 39.81 85 GLU A O 1
ATOM 689 N N . VAL A 1 86 ? 30.269 12.808 25.606 1.00 32.78 86 VAL A N 1
ATOM 690 C CA . VAL A 1 86 ? 29.638 13.746 26.577 1.00 32.78 86 VAL A CA 1
ATOM 691 C C . VAL A 1 86 ? 28.257 14.322 26.177 1.00 32.78 86 VAL A C 1
ATOM 693 O O . VAL A 1 86 ? 28.130 15.335 25.499 1.00 32.78 86 VAL A O 1
ATOM 696 N N . GLU A 1 87 ? 27.241 13.581 26.640 1.00 33.19 87 GLU A N 1
ATOM 697 C CA . GLU A 1 87 ? 26.099 13.943 27.514 1.00 33.19 87 GLU A CA 1
ATOM 698 C C . GLU A 1 87 ? 25.061 15.060 27.209 1.00 33.19 87 GLU A C 1
ATOM 700 O O . GLU A 1 87 ? 25.356 16.232 27.018 1.00 33.19 87 GLU A O 1
ATOM 705 N N . GLU A 1 88 ? 23.806 14.606 27.381 1.00 29.22 88 GLU A N 1
ATOM 706 C CA . GLU A 1 88 ? 22.589 15.231 27.941 1.00 29.22 88 GLU A CA 1
ATOM 707 C C . GLU A 1 88 ? 21.627 16.145 27.130 1.00 29.22 88 GLU A C 1
ATOM 709 O O . GLU A 1 88 ? 21.957 17.162 26.532 1.00 29.22 88 GLU A O 1
ATOM 714 N N . LYS A 1 89 ? 20.354 15.702 27.204 1.00 33.66 89 LYS A N 1
ATOM 715 C CA . LYS A 1 89 ? 19.021 16.286 26.901 1.00 33.66 89 LYS A CA 1
ATOM 716 C C . LYS A 1 89 ? 18.823 17.700 27.528 1.00 33.66 89 LYS A C 1
ATOM 718 O O . LYS A 1 89 ? 19.564 18.001 28.456 1.00 33.66 89 LYS A O 1
ATOM 723 N N . PRO A 1 90 ? 17.749 18.487 27.231 1.00 41.09 90 PRO A N 1
ATOM 724 C CA . PRO A 1 90 ? 16.514 18.113 26.530 1.00 41.09 90 PRO A CA 1
ATOM 725 C C . PRO A 1 90 ? 15.907 19.157 25.560 1.00 41.09 90 PRO A C 1
ATOM 727 O O . PRO A 1 90 ? 16.371 20.277 25.432 1.00 41.09 90 PRO A O 1
ATOM 730 N N . GLU A 1 91 ? 14.769 18.748 24.983 1.00 30.05 91 GLU A N 1
ATOM 731 C CA . GLU A 1 91 ? 13.611 19.604 24.677 1.00 30.05 91 GLU A CA 1
ATOM 732 C C . GLU A 1 91 ? 13.522 20.243 23.275 1.00 30.05 91 GLU A C 1
ATOM 734 O O . GLU A 1 91 ? 14.328 21.068 22.880 1.00 30.05 91 GLU A O 1
ATOM 739 N N . VAL A 1 92 ? 12.458 19.815 22.576 1.00 39.00 92 VAL A N 1
ATOM 740 C CA . VAL A 1 92 ? 11.641 20.528 21.577 1.00 39.00 92 VAL A CA 1
ATOM 741 C C . VAL A 1 92 ? 12.385 21.205 20.430 1.00 39.00 92 VAL A C 1
ATOM 743 O O . VAL A 1 92 ? 12.926 22.282 20.599 1.00 39.00 92 VAL A O 1
ATOM 746 N N . GLU A 1 93 ? 12.237 20.661 19.216 1.00 33.53 93 GLU A N 1
ATOM 747 C CA . GLU A 1 93 ? 11.893 21.492 18.058 1.00 33.53 93 GLU A CA 1
ATOM 748 C C . GLU A 1 93 ? 11.467 20.676 16.831 1.00 33.53 93 GLU A C 1
ATOM 750 O O . GLU A 1 93 ? 11.829 19.519 16.619 1.00 33.53 93 GLU A O 1
ATOM 755 N N . GLU A 1 94 ? 10.614 21.335 16.060 1.00 42.50 94 GLU A N 1
ATOM 756 C CA . GLU A 1 94 ? 9.938 20.940 14.836 1.00 42.50 94 GLU A CA 1
ATOM 757 C C . GLU A 1 94 ? 10.817 20.162 13.841 1.00 42.50 94 GLU A C 1
ATOM 759 O O . GLU A 1 94 ? 11.691 20.725 13.180 1.00 42.50 94 GLU A O 1
ATOM 764 N N . VAL A 1 95 ? 10.503 18.888 13.584 1.00 32.03 95 VAL A N 1
ATOM 765 C CA . VAL A 1 95 ? 11.075 18.202 12.416 1.00 32.03 95 VAL A CA 1
ATOM 766 C C . VAL A 1 95 ? 10.238 18.537 11.182 1.00 32.03 95 VAL A C 1
ATOM 768 O O . VAL A 1 95 ? 9.390 17.767 10.724 1.00 32.03 95 VAL A O 1
ATOM 771 N N . LYS A 1 96 ? 10.523 19.712 10.607 1.00 45.66 96 LYS A N 1
ATOM 772 C CA . LYS A 1 96 ? 10.305 19.997 9.182 1.00 45.66 96 LYS A CA 1
ATOM 773 C C . LYS A 1 96 ? 11.095 18.971 8.370 1.00 45.66 96 LYS A C 1
ATOM 775 O O . LYS A 1 96 ? 12.256 19.181 8.026 1.00 45.66 96 LYS A O 1
ATOM 780 N N . THR A 1 97 ? 10.465 17.841 8.067 1.00 33.19 97 THR A N 1
ATOM 781 C CA . THR A 1 97 ? 11.069 16.812 7.218 1.00 33.19 97 THR A CA 1
ATOM 782 C C . THR A 1 97 ? 10.984 17.269 5.763 1.00 33.19 97 THR A C 1
ATOM 784 O O . THR A 1 97 ? 9.955 17.154 5.103 1.00 33.19 97 THR A O 1
ATOM 787 N N . THR A 1 98 ? 12.070 17.908 5.332 1.00 36.50 98 THR A N 1
ATOM 788 C CA . THR A 1 98 ? 12.648 17.917 3.980 1.00 36.50 98 THR A CA 1
ATOM 789 C C . THR A 1 98 ? 11.733 17.462 2.833 1.00 36.50 98 THR A C 1
ATOM 791 O O . THR A 1 98 ? 11.595 16.285 2.501 1.00 36.50 98 THR A O 1
ATOM 794 N N . GLU A 1 99 ? 11.182 18.463 2.141 1.00 42.53 99 GLU A N 1
ATOM 795 C CA . GLU A 1 99 ? 10.532 18.339 0.839 1.00 42.53 99 GLU A CA 1
ATOM 796 C C . GLU A 1 99 ? 11.473 17.705 -0.208 1.00 42.53 99 GLU A C 1
ATOM 798 O O . GLU A 1 99 ? 12.263 18.389 -0.863 1.00 42.53 99 GLU A O 1
ATOM 803 N N . SER A 1 100 ? 11.328 16.408 -0.473 1.00 38.72 100 SER A N 1
ATOM 804 C CA . SER A 1 100 ? 11.789 15.826 -1.737 1.00 38.72 100 SER A CA 1
ATOM 805 C C . SER A 1 100 ? 10.740 16.111 -2.821 1.00 38.72 100 SER A C 1
ATOM 807 O O . SER A 1 100 ? 9.782 15.369 -3.044 1.00 38.72 100 SER A O 1
ATOM 809 N N . LYS A 1 101 ? 10.900 17.256 -3.499 1.00 45.19 101 LYS A N 1
ATOM 810 C CA . LYS A 1 101 ? 10.067 17.698 -4.632 1.00 45.19 101 LYS A CA 1
ATOM 811 C C . LYS A 1 101 ? 10.237 16.771 -5.841 1.00 45.19 101 LYS A C 1
ATOM 813 O O . LYS A 1 101 ? 10.912 17.104 -6.813 1.00 45.19 101 LYS A O 1
ATOM 818 N N . SER A 1 102 ? 9.554 15.629 -5.828 1.00 43.41 102 SER A N 1
ATOM 819 C CA . SER A 1 102 ? 9.249 14.888 -7.051 1.00 43.41 102 SER A CA 1
ATOM 820 C C . SER A 1 102 ? 8.057 15.564 -7.743 1.00 43.41 102 SER A C 1
ATOM 822 O O . SER A 1 102 ? 6.953 15.670 -7.208 1.00 43.41 102 SER A O 1
ATOM 824 N N . LYS A 1 103 ? 8.288 16.107 -8.946 1.00 46.94 103 LYS A N 1
ATOM 825 C CA . LYS A 1 103 ? 7.254 16.725 -9.794 1.00 46.94 103 LYS A CA 1
ATOM 826 C C . LYS A 1 103 ? 6.287 15.648 -10.300 1.00 46.94 103 LYS A C 1
ATOM 828 O O . LYS A 1 103 ? 6.376 15.205 -11.443 1.00 46.94 103 LYS A O 1
ATOM 833 N N . THR A 1 104 ? 5.347 15.216 -9.469 1.00 43.50 104 THR A N 1
ATOM 834 C CA . THR A 1 104 ? 4.234 14.361 -9.895 1.00 43.50 104 THR A CA 1
ATOM 835 C C . THR A 1 104 ? 3.011 15.198 -10.238 1.00 43.50 104 THR A C 1
ATOM 837 O O . THR A 1 104 ? 2.668 16.153 -9.542 1.00 43.50 104 THR A O 1
ATOM 840 N N . ARG A 1 105 ? 2.363 14.835 -11.354 1.00 49.56 105 ARG A N 1
ATOM 841 C CA . ARG A 1 105 ? 1.118 15.433 -11.856 1.00 49.56 105 ARG A CA 1
ATOM 842 C C . ARG A 1 105 ? 0.139 15.638 -10.701 1.00 49.56 105 ARG A C 1
ATOM 844 O O . ARG A 1 105 ? -0.047 14.728 -9.899 1.00 49.56 105 ARG A O 1
ATOM 851 N N . LYS A 1 106 ? -0.454 16.834 -10.646 1.00 45.69 106 LYS A N 1
ATOM 852 C CA . LYS A 1 106 ? -1.321 17.375 -9.588 1.00 45.69 106 LYS A CA 1
ATOM 853 C C . LYS A 1 106 ? -2.636 16.578 -9.480 1.00 45.69 106 LYS A C 1
ATOM 855 O O . LYS A 1 106 ? -3.711 17.080 -9.780 1.00 45.69 106 LYS A O 1
ATOM 860 N N . GLY A 1 107 ? -2.544 15.301 -9.113 1.00 54.34 107 GLY A N 1
ATOM 861 C CA . GLY A 1 107 ? -3.672 14.536 -8.606 1.00 54.34 107 GLY A CA 1
ATOM 862 C C . GLY A 1 107 ? -4.092 15.160 -7.284 1.00 54.34 107 GLY A C 1
ATOM 863 O O . GLY A 1 107 ? -3.245 15.624 -6.522 1.00 54.34 107 GLY A O 1
ATOM 864 N N . ASN A 1 108 ? -5.395 15.237 -7.039 1.00 63.59 108 ASN A N 1
ATOM 865 C CA . ASN A 1 108 ? -5.928 15.811 -5.812 1.00 63.59 108 ASN A CA 1
ATOM 866 C C . ASN A 1 108 ? -5.432 14.946 -4.637 1.00 63.59 108 ASN A C 1
ATOM 868 O O . ASN A 1 108 ? -5.956 13.851 -4.421 1.00 63.59 108 ASN A O 1
ATOM 872 N N . LYS A 1 109 ? -4.360 15.379 -3.954 1.00 69.00 109 LYS A N 1
ATOM 873 C CA . LYS A 1 109 ? -3.838 14.694 -2.767 1.00 69.00 109 LYS A CA 1
ATOM 874 C C . LYS A 1 109 ? -4.971 14.644 -1.747 1.00 69.00 109 LYS A C 1
ATOM 876 O O . LYS A 1 109 ? -5.547 15.681 -1.416 1.00 69.00 109 LYS A O 1
ATOM 881 N N . LYS A 1 110 ? -5.334 13.435 -1.327 1.00 80.75 110 LYS A N 1
ATOM 882 C CA . LYS A 1 110 ? -6.327 13.227 -0.279 1.00 80.75 110 LYS A CA 1
ATOM 883 C C . LYS A 1 110 ? -5.573 13.187 1.036 1.00 80.75 110 LYS A C 1
ATOM 885 O O . LYS A 1 110 ? -4.921 12.187 1.317 1.00 80.75 110 LYS A O 1
ATOM 890 N N . ILE A 1 111 ? -5.664 14.280 1.779 1.00 90.19 111 ILE A N 1
ATOM 891 C CA . ILE A 1 111 ? -5.140 14.361 3.136 1.00 90.19 111 ILE A CA 1
ATOM 892 C C . ILE A 1 111 ? -6.016 13.465 4.018 1.00 90.19 111 ILE A C 1
ATOM 894 O O . ILE A 1 111 ? -7.245 13.456 3.875 1.00 90.19 111 ILE A O 1
ATOM 898 N N . ILE A 1 112 ? -5.381 12.661 4.861 1.00 93.25 112 ILE A N 1
ATOM 899 C CA . ILE A 1 112 ? -6.031 11.752 5.800 1.00 93.25 112 ILE A CA 1
ATOM 900 C C . ILE A 1 112 ? -5.659 12.191 7.208 1.00 93.25 112 ILE A C 1
ATOM 902 O O . ILE A 1 112 ? -4.485 12.243 7.563 1.00 93.25 112 ILE A O 1
ATOM 906 N N . GLU A 1 113 ? -6.679 12.473 7.998 1.00 93.50 113 GLU A N 1
ATOM 907 C CA . GLU A 1 113 ? -6.581 12.784 9.415 1.00 93.50 113 GLU A CA 1
ATOM 908 C C . GLU A 1 113 ? -6.797 11.495 10.209 1.00 93.50 113 GLU A C 1
ATOM 910 O O . GLU A 1 113 ? -7.708 10.708 9.916 1.00 93.50 113 GLU A O 1
ATOM 915 N N . VAL A 1 114 ? -5.931 11.262 11.190 1.00 93.44 114 VAL A N 1
ATOM 916 C CA . VAL A 1 114 ? -5.984 10.107 12.081 1.00 93.44 114 VAL A CA 1
ATOM 917 C C . VAL A 1 114 ? -6.359 10.588 13.470 1.00 93.44 114 VAL A C 1
ATOM 919 O O . VAL A 1 114 ? -5.616 11.351 14.088 1.00 93.44 114 VAL A O 1
ATOM 922 N N . TYR A 1 115 ? -7.486 10.095 13.965 1.00 92.75 115 TYR A N 1
ATOM 923 C CA . TYR A 1 115 ? -7.977 10.384 15.302 1.00 92.75 115 TYR A CA 1
ATOM 924 C C . TYR A 1 115 ? -7.820 9.169 16.206 1.00 92.75 115 TYR A C 1
ATOM 926 O O . TYR A 1 115 ? -7.982 8.038 15.745 1.00 92.75 115 TYR A O 1
ATOM 934 N N . LYS A 1 116 ? -7.549 9.400 17.487 1.00 92.50 116 LYS A N 1
ATOM 935 C CA . LYS A 1 116 ? -7.612 8.388 18.544 1.00 92.50 116 LYS A CA 1
ATOM 936 C C . LYS A 1 116 ? -8.400 8.976 19.701 1.00 92.50 116 LYS A C 1
ATOM 938 O O . LYS A 1 116 ? -8.101 10.090 20.114 1.00 92.50 116 LYS A O 1
ATOM 943 N N . ASP A 1 117 ? -9.436 8.276 20.154 1.00 87.69 117 ASP A N 1
ATOM 944 C CA . ASP A 1 117 ? -10.297 8.735 21.254 1.00 87.69 117 ASP A CA 1
ATOM 945 C C . ASP A 1 117 ? -10.877 10.158 21.037 1.00 87.69 117 ASP A C 1
ATOM 947 O O . ASP A 1 117 ? -11.172 10.888 21.978 1.00 87.69 117 ASP A O 1
ATOM 951 N N . GLY A 1 118 ? -11.039 10.567 19.770 1.00 83.62 118 GLY A N 1
ATOM 952 C CA . GLY A 1 118 ? -11.521 11.896 19.374 1.00 83.62 118 GLY A CA 1
ATOM 953 C C . GLY A 1 118 ? -10.444 12.974 19.186 1.00 83.62 118 GLY A C 1
ATOM 954 O O . GLY A 1 118 ? -10.762 14.048 18.675 1.00 83.62 118 GLY A O 1
ATOM 955 N N . GLU A 1 119 ? -9.180 12.702 19.510 1.00 86.00 119 GLU A N 1
ATOM 956 C CA . GLU A 1 119 ? -8.067 13.646 19.342 1.00 86.00 119 GLU A CA 1
ATOM 957 C C . GLU A 1 119 ? -7.324 13.419 18.024 1.00 86.00 119 GLU A C 1
ATOM 959 O O . GLU A 1 119 ? -7.063 12.278 17.639 1.00 86.00 119 GLU A O 1
ATOM 964 N N . LEU A 1 120 ? -6.967 14.500 17.319 1.00 89.56 120 LEU A N 1
ATOM 965 C CA . LEU A 1 120 ? -6.164 14.421 16.096 1.00 89.56 120 LEU A CA 1
ATOM 966 C C . LEU A 1 120 ? -4.718 14.072 16.462 1.00 89.56 120 LEU A C 1
ATOM 968 O O . LEU A 1 120 ? -3.987 14.903 16.991 1.00 89.56 120 LEU A O 1
ATOM 972 N N . VAL A 1 121 ? -4.306 12.849 16.142 1.00 90.94 121 VAL A N 1
ATOM 973 C CA . VAL A 1 121 ? -2.955 12.348 16.427 1.00 90.94 121 VAL A CA 1
ATOM 974 C C . VAL A 1 121 ? -2.004 12.669 15.285 1.00 90.94 121 VAL A C 1
ATOM 976 O O . VAL A 1 121 ? -0.838 12.982 15.512 1.00 90.94 121 VAL A O 1
ATOM 979 N N . ASN A 1 122 ? -2.473 12.533 14.042 1.00 89.75 122 ASN A N 1
ATOM 980 C CA . ASN A 1 122 ? -1.610 12.695 12.880 1.00 89.75 122 ASN A CA 1
ATOM 981 C C . ASN A 1 122 ? -2.387 13.105 11.627 1.00 89.75 122 ASN A C 1
ATOM 983 O O . ASN A 1 122 ? -3.559 12.760 11.462 1.00 89.75 122 ASN A O 1
ATOM 987 N N . THR A 1 123 ? -1.690 13.765 10.709 1.00 92.06 123 THR A N 1
ATOM 988 C CA . THR A 1 123 ? -2.203 14.183 9.406 1.00 92.06 123 THR A CA 1
ATOM 989 C C . THR A 1 123 ? -1.236 13.719 8.331 1.00 92.06 123 THR A C 1
ATOM 991 O O . THR A 1 123 ? -0.052 14.039 8.363 1.00 92.06 123 THR A O 1
ATOM 994 N N . LEU A 1 124 ? -1.740 12.939 7.379 1.00 91.50 124 LEU A N 1
ATOM 995 C CA . LEU A 1 124 ? -0.934 12.280 6.357 1.00 91.50 124 LEU A CA 1
ATOM 996 C C . LEU A 1 124 ? -1.385 12.705 4.963 1.00 91.50 124 LEU A C 1
ATOM 998 O O . LEU A 1 124 ? -2.579 12.791 4.674 1.00 91.50 124 LEU A O 1
ATOM 1002 N N . ASP A 1 125 ? -0.424 12.918 4.071 1.00 86.62 125 ASP A N 1
ATOM 1003 C CA . ASP A 1 125 ? -0.664 13.483 2.740 1.00 86.62 125 ASP A CA 1
ATOM 1004 C C . ASP A 1 125 ? -1.146 12.448 1.715 1.00 86.62 125 ASP A C 1
ATOM 1006 O O . ASP A 1 125 ? -1.629 12.797 0.627 1.00 86.62 125 ASP A O 1
ATOM 1010 N N . SER A 1 126 ? -0.967 11.163 2.027 1.00 86.88 126 SER A N 1
ATOM 1011 C CA . SER A 1 126 ? -1.192 10.064 1.100 1.00 86.88 126 SER A CA 1
ATOM 1012 C C . SER A 1 126 ? -1.708 8.810 1.790 1.00 86.88 126 SER A C 1
ATOM 1014 O O . SER A 1 126 ? -1.225 8.398 2.840 1.00 86.88 126 SER A O 1
ATOM 1016 N N . LEU A 1 127 ? -2.610 8.107 1.101 1.00 89.31 127 LEU A N 1
ATOM 1017 C CA . LEU A 1 127 ? -3.119 6.803 1.527 1.00 89.31 127 LEU A CA 1
ATOM 1018 C C . LEU A 1 127 ? -1.997 5.769 1.718 1.00 89.31 127 LEU A C 1
ATOM 1020 O O . LEU A 1 127 ? -2.067 4.930 2.613 1.00 89.31 127 LEU A O 1
ATOM 1024 N N . THR A 1 128 ? -0.956 5.827 0.885 1.00 88.94 128 THR A N 1
ATOM 1025 C CA . THR A 1 128 ? 0.191 4.918 0.995 1.00 88.94 128 THR A CA 1
ATOM 1026 C C . THR A 1 128 ? 0.996 5.189 2.263 1.00 88.94 128 THR A C 1
ATOM 1028 O O . THR A 1 128 ? 1.423 4.245 2.923 1.00 88.94 128 THR A O 1
ATOM 1031 N N . GLU A 1 129 ? 1.176 6.460 2.623 1.00 90.50 129 GLU A N 1
ATOM 1032 C CA . GLU A 1 129 ? 1.856 6.854 3.863 1.00 90.50 129 GLU A CA 1
ATOM 1033 C C . GLU A 1 129 ? 1.041 6.429 5.082 1.00 90.50 129 GLU A C 1
ATOM 1035 O O . GLU A 1 129 ? 1.599 5.853 6.009 1.00 90.50 129 GLU A O 1
ATOM 1040 N N . THR A 1 130 ? -0.288 6.569 5.034 1.00 91.19 130 THR A N 1
ATOM 1041 C CA . THR A 1 130 ? -1.187 6.055 6.078 1.00 91.19 130 THR A CA 1
ATOM 1042 C C . THR A 1 130 ? -1.026 4.560 6.311 1.00 91.19 130 THR A C 1
ATOM 1044 O O . THR A 1 130 ? -0.982 4.123 7.459 1.00 91.19 130 THR A O 1
ATOM 1047 N N . PHE A 1 131 ? -0.898 3.755 5.253 1.00 92.62 131 PHE A N 1
ATOM 1048 C CA . PHE A 1 131 ? -0.692 2.314 5.416 1.00 92.62 131 PHE A CA 1
ATOM 1049 C C . PHE A 1 131 ? 0.659 1.973 6.042 1.00 92.62 131 PHE A C 1
ATOM 1051 O O . PHE A 1 131 ? 0.718 1.057 6.863 1.00 92.62 131 PHE A O 1
ATOM 1058 N N . LYS A 1 132 ? 1.725 2.688 5.665 1.00 92.81 132 LYS A N 1
ATOM 1059 C CA . LYS A 1 132 ? 3.053 2.502 6.263 1.00 92.81 132 LYS A CA 1
ATOM 1060 C C . LYS A 1 132 ? 3.035 2.887 7.737 1.00 92.81 132 LYS A C 1
ATOM 1062 O O . LYS A 1 132 ? 3.314 2.041 8.580 1.00 92.81 132 LYS A O 1
ATOM 1067 N N . TRP A 1 133 ? 2.560 4.093 8.038 1.00 93.75 133 TRP A N 1
ATOM 1068 C CA . TRP A 1 133 ? 2.464 4.613 9.397 1.00 93.75 133 TRP A CA 1
ATOM 1069 C C . TRP A 1 133 ? 1.634 3.697 10.310 1.00 93.75 133 TRP A C 1
ATOM 1071 O O . TRP A 1 133 ? 2.084 3.331 11.393 1.00 93.75 133 TRP A O 1
ATOM 1081 N N . ALA A 1 134 ? 0.460 3.236 9.863 1.00 91.56 134 ALA A N 1
ATOM 1082 C CA . ALA A 1 134 ? -0.383 2.343 10.661 1.00 91.56 134 ALA A CA 1
ATOM 1083 C C . ALA A 1 134 ? 0.254 0.957 10.895 1.00 91.56 134 ALA A C 1
ATOM 1085 O O . ALA A 1 134 ? 0.024 0.347 11.943 1.00 91.56 134 ALA A O 1
ATOM 1086 N N . LYS A 1 135 ? 1.056 0.457 9.941 1.00 90.94 135 LYS A N 1
ATOM 1087 C CA . LYS A 1 135 ? 1.791 -0.814 10.068 1.00 90.94 135 LYS A CA 1
ATOM 1088 C C . LYS A 1 135 ? 2.967 -0.672 11.035 1.00 90.94 135 LYS A C 1
ATOM 1090 O O . LYS A 1 135 ? 3.123 -1.531 11.900 1.00 90.94 135 LYS A O 1
ATOM 1095 N N . GLU A 1 136 ? 3.750 0.396 10.905 1.00 91.88 136 GLU A N 1
ATOM 1096 C CA . GLU A 1 136 ? 4.920 0.696 11.745 1.00 91.88 136 GLU A CA 1
ATOM 1097 C C . GLU A 1 136 ? 4.528 0.890 13.212 1.00 91.88 136 GLU A C 1
ATOM 1099 O O . GLU A 1 136 ? 5.134 0.292 14.098 1.00 91.88 136 GLU A O 1
ATOM 1104 N N . ASN A 1 137 ? 3.430 1.606 13.462 1.00 89.38 137 ASN A N 1
ATOM 1105 C CA . ASN A 1 137 ? 2.894 1.817 14.808 1.00 89.38 137 ASN A CA 1
ATOM 1106 C C . ASN A 1 137 ? 2.061 0.632 15.328 1.00 89.38 137 ASN A C 1
ATOM 1108 O O . ASN A 1 137 ? 1.500 0.705 16.413 1.00 89.38 137 ASN A O 1
ATOM 1112 N N . LYS A 1 138 ? 1.951 -0.472 14.571 1.00 90.31 138 LYS A N 1
ATOM 1113 C CA . LYS A 1 138 ? 1.148 -1.657 14.938 1.00 90.31 138 LYS A CA 1
ATOM 1114 C C . LYS A 1 138 ? -0.304 -1.309 15.316 1.00 90.31 138 LYS A C 1
ATOM 1116 O O . LYS A 1 138 ? -0.906 -1.954 16.176 1.00 90.31 138 LYS A O 1
ATOM 1121 N N . ILE A 1 139 ? -0.886 -0.354 14.595 1.00 90.06 139 ILE A N 1
ATOM 1122 C CA . ILE A 1 139 ? -2.254 0.137 14.789 1.00 90.06 139 ILE A CA 1
ATOM 1123 C C . ILE A 1 139 ? -3.252 -0.653 13.944 1.00 90.06 139 ILE A C 1
ATOM 1125 O O . ILE A 1 139 ? -4.271 -1.122 14.442 1.00 90.06 139 ILE A O 1
ATOM 1129 N N . ALA A 1 140 ? -2.985 -0.775 12.642 1.00 90.62 140 ALA A N 1
ATOM 1130 C CA . ALA A 1 140 ? -3.932 -1.353 11.695 1.00 90.62 140 ALA A CA 1
ATOM 1131 C C . ALA A 1 140 ? -3.235 -1.829 10.415 1.00 90.62 140 ALA A C 1
ATOM 1133 O O . ALA A 1 140 ? -2.182 -1.327 10.024 1.00 90.62 140 ALA A O 1
ATOM 1134 N N . ASN A 1 141 ? -3.855 -2.784 9.715 1.00 91.25 141 ASN A N 1
ATOM 1135 C CA . ASN A 1 141 ? -3.469 -3.122 8.345 1.00 91.25 141 ASN A CA 1
ATOM 1136 C C . ASN A 1 141 ? -4.208 -2.237 7.325 1.00 91.25 141 ASN A C 1
ATOM 1138 O O . ASN A 1 141 ? -5.190 -1.566 7.641 1.00 91.25 141 ASN A O 1
ATOM 1142 N N . ALA A 1 142 ? -3.788 -2.298 6.059 1.00 90.62 142 ALA A N 1
ATOM 1143 C CA . ALA A 1 142 ? -4.408 -1.523 4.983 1.00 90.62 142 ALA A CA 1
ATOM 1144 C C . ALA A 1 142 ? -5.919 -1.792 4.810 1.00 90.62 142 ALA A C 1
ATOM 1146 O O . ALA A 1 142 ? -6.658 -0.901 4.395 1.00 90.62 142 ALA A O 1
ATOM 1147 N N . GLY A 1 143 ? -6.393 -3.003 5.126 1.00 90.75 143 GLY A N 1
ATOM 1148 C CA . GLY A 1 143 ? -7.814 -3.355 5.070 1.00 90.75 143 GLY A CA 1
ATOM 1149 C C . GLY A 1 143 ? -8.639 -2.624 6.129 1.00 90.75 143 GLY A C 1
ATOM 1150 O O . GLY A 1 143 ? -9.661 -2.028 5.801 1.00 90.75 143 GLY A O 1
ATOM 1151 N N . LEU A 1 144 ? -8.157 -2.606 7.373 1.00 90.88 144 LEU A N 1
ATOM 1152 C CA . LEU A 1 144 ? -8.779 -1.905 8.496 1.00 90.88 144 LEU A CA 1
ATOM 1153 C C . LEU A 1 144 ? -8.781 -0.388 8.282 1.00 90.88 144 LEU A C 1
ATOM 1155 O O . LEU A 1 144 ? -9.813 0.246 8.483 1.00 90.88 144 LEU A O 1
ATOM 1159 N N . VAL A 1 145 ? -7.676 0.176 7.781 1.00 91.50 145 VAL A N 1
ATOM 1160 C CA . VAL A 1 145 ? -7.600 1.602 7.414 1.00 91.50 145 VAL A CA 1
ATOM 1161 C C . VAL A 1 145 ? -8.634 1.944 6.335 1.00 91.50 145 VAL A C 1
ATOM 1163 O O . VAL A 1 145 ? -9.379 2.911 6.469 1.00 91.50 145 VAL A O 1
ATOM 1166 N N . ARG A 1 146 ? -8.739 1.134 5.270 1.00 93.38 146 ARG A N 1
ATOM 1167 C CA . ARG A 1 146 ? -9.752 1.334 4.215 1.00 93.38 146 ARG A CA 1
ATOM 1168 C C . ARG A 1 146 ? -11.179 1.198 4.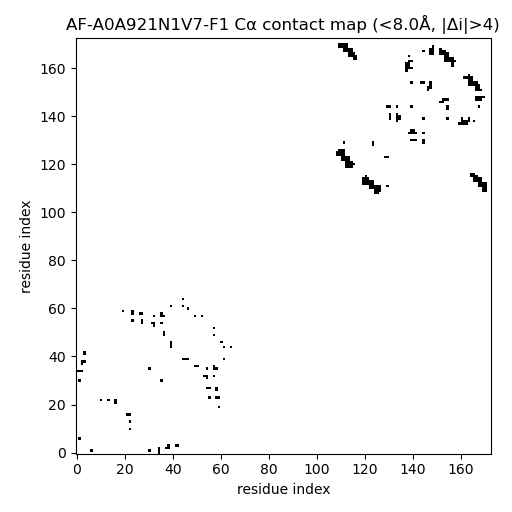734 1.00 93.38 146 ARG A C 1
ATOM 1170 O O . ARG A 1 146 ? -12.047 1.930 4.268 1.00 93.38 146 ARG A O 1
ATOM 1177 N N . ASN A 1 147 ? -11.422 0.260 5.647 1.00 93.12 147 ASN A N 1
ATOM 1178 C CA . ASN A 1 147 ? -12.735 0.089 6.252 1.00 93.12 147 ASN A CA 1
ATOM 1179 C C . ASN A 1 147 ? -13.113 1.338 7.050 1.00 93.12 147 ASN A C 1
ATOM 1181 O O . ASN A 1 147 ? -14.159 1.912 6.784 1.00 93.12 147 ASN A O 1
ATOM 1185 N N . SER A 1 148 ? -12.214 1.815 7.914 1.00 92.81 148 SER A N 1
ATOM 1186 C CA . SER A 1 148 ? -12.399 3.037 8.703 1.00 92.81 148 SER A CA 1
ATOM 1187 C C . SER A 1 148 ? -12.679 4.262 7.823 1.00 92.81 148 SER A C 1
ATOM 1189 O O . SER A 1 148 ? -13.679 4.942 8.023 1.00 92.81 148 SER A O 1
ATOM 1191 N N . LEU A 1 149 ? -11.904 4.463 6.749 1.00 92.38 149 LEU A N 1
ATOM 1192 C CA . LEU A 1 149 ? -12.135 5.545 5.779 1.00 92.38 149 LEU A CA 1
ATOM 1193 C C . LEU A 1 149 ? -13.491 5.460 5.056 1.00 92.38 149 LEU A C 1
ATOM 1195 O O . LEU A 1 149 ? -14.004 6.478 4.594 1.00 92.38 149 LEU A O 1
ATOM 1199 N N . LYS A 1 150 ? -14.047 4.253 4.892 1.00 91.50 150 LYS A N 1
ATOM 1200 C CA . LYS A 1 150 ? -15.321 4.020 4.196 1.00 91.50 150 LYS A CA 1
ATOM 1201 C C . LYS A 1 150 ? -16.520 4.127 5.137 1.00 91.50 150 LYS A C 1
ATOM 1203 O O . LYS A 1 150 ? -17.552 4.652 4.731 1.00 91.50 150 LYS A O 1
ATOM 1208 N N . THR A 1 151 ? -16.409 3.573 6.340 1.00 90.62 151 THR A N 1
ATOM 1209 C CA . THR A 1 151 ? -17.509 3.481 7.308 1.00 90.62 151 THR A CA 1
ATOM 1210 C C . THR A 1 151 ? -17.516 4.634 8.303 1.00 90.62 151 THR A C 1
ATOM 1212 O O . THR A 1 151 ? -18.535 4.856 8.947 1.00 90.62 151 THR A O 1
ATOM 1215 N N . GLY A 1 152 ? -16.404 5.361 8.440 1.00 89.88 152 GLY A N 1
ATOM 1216 C CA . GLY A 1 152 ? -16.227 6.370 9.480 1.00 89.88 152 GLY A CA 1
ATOM 1217 C C . GLY A 1 152 ? -16.170 5.772 10.886 1.00 89.88 152 GLY A C 1
ATOM 1218 O O . GLY A 1 152 ? -16.437 6.482 11.848 1.00 89.88 152 GLY A O 1
ATOM 1219 N N . GLN A 1 153 ? -15.874 4.475 11.012 1.00 90.06 153 GLN A N 1
ATOM 1220 C CA . GLN A 1 153 ? -15.744 3.795 12.300 1.00 90.06 153 GLN A CA 1
ATOM 1221 C C . GLN A 1 153 ? -14.282 3.665 12.713 1.00 90.06 153 GLN A C 1
ATOM 1223 O O . GLN A 1 153 ? -13.388 3.541 11.871 1.00 90.06 153 GLN A O 1
ATOM 1228 N N . GLU A 1 154 ? -14.052 3.651 14.020 1.00 92.25 154 GLU A N 1
ATOM 1229 C CA . GLU A 1 154 ? -12.749 3.356 14.602 1.00 92.25 154 GLU A CA 1
ATOM 1230 C C . GLU A 1 154 ? -12.293 1.934 14.265 1.00 92.25 154 GLU A C 1
ATOM 1232 O O . GLU A 1 154 ? -13.078 1.007 14.040 1.00 92.25 154 GLU A O 1
ATOM 1237 N N . THR A 1 155 ? -10.980 1.761 14.209 1.00 90.81 155 THR A N 1
ATOM 1238 C CA . THR A 1 155 ? -10.359 0.458 14.014 1.00 90.81 155 THR A CA 1
ATOM 1239 C C . THR A 1 155 ? -10.548 -0.409 15.249 1.00 90.81 155 THR A C 1
ATOM 1241 O O . THR A 1 155 ? -10.365 0.023 16.381 1.00 90.81 155 THR A O 1
ATOM 1244 N N . VAL A 1 156 ? -10.910 -1.669 15.034 1.00 86.75 156 VAL A N 1
ATOM 1245 C CA . VAL A 1 156 ? -11.137 -2.613 16.130 1.00 86.75 156 VAL A CA 1
ATOM 1246 C C . VAL A 1 156 ? -9.813 -3.267 16.512 1.00 86.75 156 VAL A C 1
ATOM 1248 O O . VAL A 1 156 ? -9.076 -3.735 15.639 1.00 86.75 156 VAL A O 1
ATOM 1251 N N . ALA A 1 157 ? -9.522 -3.316 17.813 1.00 88.00 157 ALA A N 1
ATOM 1252 C CA . ALA A 1 157 ? -8.384 -4.061 18.330 1.00 88.00 157 ALA A CA 1
ATOM 1253 C C . ALA A 1 157 ? -8.543 -5.561 18.027 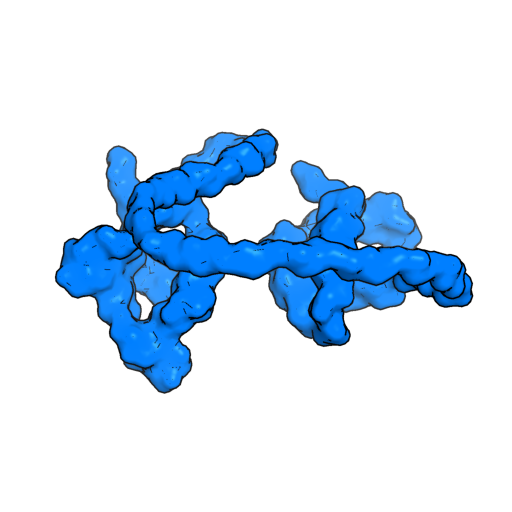1.00 88.00 157 ALA A C 1
ATOM 1255 O O . ALA A 1 157 ? -9.618 -6.143 18.167 1.00 88.00 157 ALA A O 1
ATOM 1256 N N . GLY A 1 158 ? -7.458 -6.203 17.615 1.00 84.06 158 GLY A N 1
ATOM 1257 C CA . GLY A 1 158 ? -7.421 -7.627 17.307 1.00 84.06 158 GLY A CA 1
ATOM 1258 C C . GLY A 1 158 ? -6.134 -8.276 17.798 1.00 84.06 158 GLY A C 1
ATOM 1259 O O . GLY A 1 158 ? -5.266 -7.628 18.377 1.00 84.06 158 GLY A O 1
ATOM 1260 N N . SER A 1 159 ? -5.967 -9.567 17.516 1.00 83.19 159 SER A N 1
ATOM 1261 C CA . SER A 1 159 ? -4.785 -10.327 17.953 1.00 83.19 159 SER A CA 1
ATOM 1262 C C . SER A 1 159 ? -3.461 -9.718 17.471 1.00 83.19 159 SER A C 1
ATOM 1264 O O . SER A 1 159 ? -2.486 -9.679 18.219 1.00 83.19 159 SER A O 1
ATOM 1266 N N . LYS A 1 160 ? -3.436 -9.220 16.227 1.00 81.94 160 LYS A N 1
ATOM 1267 C CA . LYS A 1 160 ? -2.253 -8.621 15.589 1.00 81.94 160 LYS A CA 1
ATOM 1268 C C . LYS A 1 160 ? -2.061 -7.134 15.914 1.00 81.94 160 LYS A C 1
ATOM 1270 O O . LYS A 1 160 ? -0.934 -6.654 15.874 1.00 81.94 160 LYS A O 1
ATOM 1275 N N . TYR A 1 161 ? -3.141 -6.424 16.222 1.00 89.19 161 TYR A N 1
ATOM 1276 C CA . TYR A 1 161 ? -3.158 -4.975 16.412 1.00 89.19 161 TYR A CA 1
ATOM 1277 C C . TYR A 1 161 ? -3.896 -4.662 17.709 1.00 89.19 161 TYR A C 1
ATOM 1279 O O . TYR A 1 161 ? -5.123 -4.609 17.727 1.00 89.19 161 TYR A O 1
ATOM 1287 N N . LYS A 1 162 ? -3.147 -4.545 18.807 1.00 84.38 162 LYS A N 1
ATOM 1288 C CA . LYS A 1 162 ? -3.722 -4.516 20.159 1.00 84.38 162 LYS A CA 1
ATOM 1289 C C . LYS A 1 162 ? -4.291 -3.160 20.559 1.00 84.38 162 LYS A C 1
ATOM 1291 O O . LYS A 1 162 ? -5.150 -3.124 21.427 1.00 84.38 162 LYS A O 1
ATOM 1296 N N . GLU A 1 163 ? -3.806 -2.077 19.956 1.00 81.56 163 GLU A N 1
ATOM 1297 C CA . GLU A 1 163 ? -4.134 -0.733 20.430 1.00 81.56 163 GLU A CA 1
ATOM 1298 C C . GLU A 1 163 ? -5.509 -0.252 19.956 1.00 81.56 163 GLU A C 1
ATOM 1300 O O . GLU A 1 163 ? -6.206 0.338 20.768 1.00 81.56 163 GLU A O 1
ATOM 1305 N N . GLY A 1 164 ? -5.955 -0.585 18.734 1.00 83.25 164 GLY A N 1
ATOM 1306 C CA . GLY A 1 164 ? -7.303 -0.247 18.233 1.00 83.25 164 GLY A CA 1
ATOM 1307 C C . GLY A 1 164 ? -7.722 1.221 18.447 1.00 83.25 164 GLY A C 1
ATOM 1308 O O . GLY A 1 164 ? -6.906 2.072 18.776 1.00 83.25 164 GLY A O 1
ATOM 1309 N N . GLY A 1 165 ? -8.994 1.550 18.220 1.00 90.25 165 GLY A N 1
ATOM 1310 C CA . GLY A 1 165 ? -9.560 2.870 18.549 1.00 90.25 165 GLY A CA 1
ATOM 1311 C C . GLY A 1 165 ? -9.145 4.018 17.620 1.00 90.25 165 GLY A C 1
ATOM 1312 O O . GLY A 1 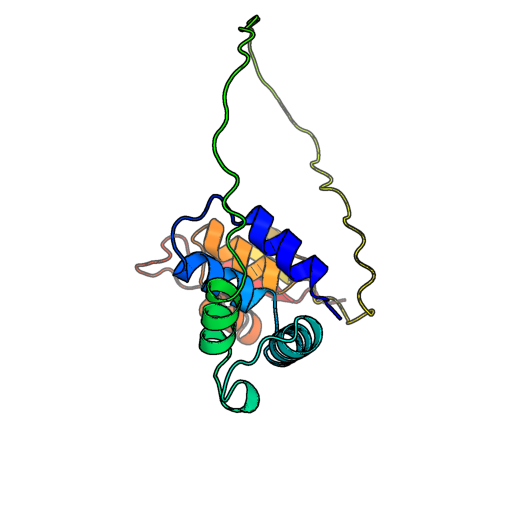165 ? -9.468 5.171 17.879 1.00 90.25 165 GLY A O 1
ATOM 1313 N N . TYR A 1 166 ? -8.439 3.737 16.518 1.00 93.62 166 TYR A N 1
ATOM 1314 C CA . TYR A 1 166 ? -8.037 4.781 15.570 1.00 93.62 166 TYR A CA 1
ATOM 1315 C C . TYR A 1 166 ? -9.086 4.974 14.481 1.00 93.62 166 TYR A C 1
ATOM 1317 O O . TYR A 1 166 ? -9.437 4.010 13.796 1.00 93.62 166 TYR A O 1
ATOM 1325 N N . LEU A 1 167 ? -9.528 6.209 14.271 1.00 94.25 167 LEU A N 1
ATOM 1326 C CA . LEU A 1 167 ? -10.428 6.614 13.197 1.00 94.25 167 LEU A CA 1
ATOM 1327 C C . LEU A 1 167 ? -9.642 7.320 12.089 1.00 94.25 167 LEU A C 1
ATOM 1329 O O . LEU A 1 167 ? -8.962 8.315 12.323 1.00 94.25 167 LEU A O 1
ATOM 1333 N N . PHE A 1 168 ? -9.783 6.833 10.860 1.00 94.12 168 PHE A N 1
ATOM 1334 C CA . PHE A 1 168 ? -9.178 7.435 9.677 1.00 94.12 168 PHE A CA 1
ATOM 1335 C C . PHE A 1 168 ? -10.248 8.184 8.890 1.00 94.12 168 PHE A C 1
ATOM 1337 O O . PHE A 1 168 ? -11.243 7.589 8.469 1.00 94.12 168 PHE A O 1
ATOM 1344 N N . LYS A 1 169 ? -10.034 9.478 8.643 1.00 93.06 169 LYS A N 1
ATOM 1345 C CA . LYS A 1 169 ? -10.984 10.331 7.923 1.00 93.06 169 LYS A CA 1
ATOM 1346 C C . LYS A 1 169 ? -10.288 11.093 6.804 1.00 93.06 169 LYS A C 1
ATOM 1348 O O . LYS A 1 169 ? -9.152 11.527 6.947 1.00 93.06 169 LYS A O 1
ATOM 1353 N N . TYR A 1 170 ? -10.969 11.264 5.672 1.00 92.19 170 TYR A N 1
ATOM 1354 C CA . TYR A 1 170 ? -10.504 12.211 4.661 1.00 92.19 170 TYR A CA 1
ATOM 1355 C C . TYR A 1 170 ? -10.721 13.635 5.165 1.00 92.19 170 TYR A C 1
ATOM 1357 O O . TYR A 1 170 ? -11.847 13.975 5.538 1.00 92.19 170 TYR A O 1
ATOM 1365 N N . ALA A 1 171 ? -9.674 14.457 5.118 1.00 86.06 171 ALA A N 1
ATOM 1366 C CA . ALA A 1 171 ? -9.803 15.876 5.402 1.00 86.06 171 ALA A CA 1
ATOM 1367 C C . ALA A 1 171 ? -10.791 16.490 4.400 1.00 86.06 171 ALA A C 1
ATOM 1369 O O . ALA A 1 171 ? -10.654 16.329 3.177 1.00 86.06 171 ALA A O 1
ATOM 1370 N N . LEU A 1 172 ? -11.815 17.156 4.924 1.00 74.44 172 LEU A N 1
ATOM 1371 C CA . LEU A 1 172 ? -12.741 17.935 4.114 1.00 74.44 172 LEU A CA 1
ATOM 1372 C C . LEU A 1 172 ? -12.020 19.235 3.736 1.00 74.44 172 LEU A C 1
ATOM 1374 O O . LEU A 1 172 ? -11.582 19.970 4.614 1.00 74.44 172 LEU A O 1
ATOM 1378 N N . LYS A 1 173 ? -11.842 19.463 2.432 1.00 59.88 173 LYS A N 1
ATOM 1379 C CA . LYS A 1 173 ? -11.372 20.749 1.899 1.00 59.88 173 LYS A CA 1
ATOM 1380 C C . LYS A 1 173 ? -12.464 21.802 1.970 1.00 59.88 173 LYS A C 1
ATOM 1382 O O . LYS A 1 173 ? -13.632 21.418 1.733 1.00 59.88 173 LYS A O 1
#

Organism: NCBI:txid1776391

pLDDT: mean 73.43, std 20.17, range [29.22, 94.25]

Solvent-accessible surface area (backbone atoms only — not comparable to full-atom values): 11028 Å² total; per-residue (Å²): 130,82,54,59,70,57,52,52,54,54,52,60,75,42,67,87,54,87,50,66,66,59,54,44,56,52,48,61,71,76,50,49,65,68,46,54,53,50,35,36,63,73,72,66,56,85,59,86,59,62,91,77,53,53,63,66,58,50,44,52,50,54,62,70,69,46,78,75,78,78,77,74,88,78,83,89,81,89,82,83,88,86,88,84,88,86,87,85,86,83,83,88,80,83,82,80,75,75,84,78,82,71,92,63,81,88,64,85,69,56,37,36,37,33,26,44,92,85,41,83,76,48,77,36,66,36,70,69,55,48,40,49,52,28,48,76,70,42,43,38,53,60,66,49,48,53,47,10,54,71,70,73,38,57,30,74,56,44,97,87,18,70,72,26,51,41,30,36,40,70,61,81,129

Foldseek 3Di:
DDELVNVVVLVVVCPPPPDLVVVLVVVLVVDDLVRLVRHCVVVVPPDVCSVPDDSSVSSSSVVVPPDPPPPDDDDDDDDDDDDDDDDDDDDDDDPPPDDPDDPDDPDPFFKKFKDAPRDGPDIDRHLVVVQVVCVVVLADHSVQLVVLQVVVDWRDADPRRHPTRMHIYTDDD